Protein AF-A0A8T5R2Q7-F1 (afdb_monomer_lite)

Sequence (148 aa):
MTDIETVDLELVADVTVECVARTDPEAASPDPELSERAVGFVVDKPPAFGGTDRGPMPSEYFAAAIASCNMMTARRIAAKRKVGYEQIKCRALVHLEGSDIDKVVLAFEVVSDAAVDDWETVFRLADRTCTVSRATKCAIERTVRVRS

Structure (mmCIF, N/CA/C/O backbone):
data_AF-A0A8T5R2Q7-F1
#
_entry.id   AF-A0A8T5R2Q7-F1
#
loop_
_atom_site.group_PDB
_atom_site.id
_atom_site.type_symbol
_atom_site.label_atom_id
_atom_site.label_alt_id
_atom_site.label_comp_id
_atom_site.label_asym_id
_atom_site.label_entity_id
_atom_site.label_seq_id
_atom_site.pdbx_PDB_ins_code
_atom_site.Cartn_x
_atom_site.Cartn_y
_atom_site.Cartn_z
_atom_site.occupancy
_atom_site.B_iso_or_equiv
_atom_site.auth_seq_id
_atom_site.auth_comp_id
_atom_site.auth_asym_id
_atom_site.auth_atom_id
_atom_site.pdbx_PDB_model_num
ATOM 1 N N . MET A 1 1 ? -20.902 14.803 21.778 1.00 34.34 1 MET A N 1
ATOM 2 C CA . MET A 1 1 ? -20.345 14.958 20.419 1.00 34.34 1 MET A CA 1
ATOM 3 C C . MET A 1 1 ? -18.899 15.354 20.603 1.00 34.34 1 MET A C 1
ATOM 5 O O . MET A 1 1 ? -18.654 16.491 20.966 1.00 34.34 1 MET A O 1
ATOM 9 N N . THR A 1 2 ? -17.981 14.395 20.524 1.00 33.62 2 THR A N 1
ATOM 10 C CA . THR A 1 2 ? -16.553 14.644 20.755 1.00 33.62 2 THR A CA 1
ATOM 11 C C . THR A 1 2 ? -15.891 14.819 19.397 1.00 33.62 2 THR A C 1
ATOM 13 O O . THR A 1 2 ? -15.995 13.933 18.547 1.00 33.62 2 THR A O 1
ATOM 16 N N . ASP A 1 3 ? -15.300 15.992 19.197 1.00 35.62 3 ASP A N 1
ATOM 17 C CA . ASP A 1 3 ? -14.741 16.474 17.940 1.00 35.62 3 ASP A CA 1
ATOM 18 C C . ASP A 1 3 ? -13.692 15.529 17.337 1.00 35.62 3 ASP A C 1
ATOM 20 O O . ASP A 1 3 ? -12.822 14.985 18.015 1.00 35.62 3 ASP A O 1
ATOM 24 N N . ILE A 1 4 ? -13.792 15.334 16.021 1.00 42.34 4 ILE A N 1
ATOM 25 C CA . ILE A 1 4 ? -12.933 14.466 15.196 1.00 42.34 4 ILE A CA 1
ATOM 26 C C . ILE A 1 4 ? -11.650 15.206 14.741 1.00 42.34 4 ILE A C 1
ATOM 28 O O . ILE A 1 4 ? -10.850 14.656 13.986 1.00 42.34 4 ILE A O 1
ATOM 32 N N . GLU A 1 5 ? -11.413 16.441 15.189 1.00 43.72 5 GLU A N 1
ATOM 33 C CA . GLU A 1 5 ? -10.433 17.339 14.556 1.00 43.72 5 GLU A CA 1
ATOM 34 C C . GLU A 1 5 ? -8.977 17.223 15.019 1.00 43.72 5 GLU A C 1
ATOM 36 O O . GLU A 1 5 ? -8.098 17.749 14.343 1.00 43.72 5 GLU A O 1
ATOM 41 N N . THR A 1 6 ? -8.657 16.479 16.074 1.00 45.47 6 THR A N 1
ATOM 42 C CA . THR A 1 6 ? -7.262 16.346 16.523 1.00 45.47 6 THR A CA 1
ATOM 43 C C . THR A 1 6 ? -6.813 14.894 16.496 1.00 45.47 6 THR A C 1
ATOM 45 O O . THR A 1 6 ? -6.630 14.223 17.509 1.00 45.47 6 THR A O 1
ATOM 48 N N . VAL A 1 7 ? -6.566 14.378 15.288 1.00 45.88 7 VAL A N 1
ATOM 49 C CA . VAL A 1 7 ? -5.541 13.337 15.176 1.00 45.88 7 VAL A CA 1
ATOM 50 C C . VAL A 1 7 ? -4.241 14.039 15.533 1.00 45.88 7 VAL A C 1
ATOM 52 O O . VAL A 1 7 ? -3.692 14.731 14.684 1.00 45.88 7 VAL A O 1
ATOM 55 N N . ASP A 1 8 ? -3.784 13.887 16.780 1.00 41.84 8 ASP A N 1
ATOM 56 C CA . ASP A 1 8 ? -2.446 14.307 17.193 1.00 41.84 8 ASP A CA 1
ATOM 57 C C . ASP A 1 8 ? -1.448 13.716 16.192 1.00 41.84 8 ASP A C 1
ATOM 59 O O . ASP A 1 8 ? -1.104 12.524 16.247 1.00 41.84 8 ASP A O 1
ATOM 63 N N . LEU A 1 9 ? -1.029 14.528 15.220 1.00 48.47 9 LEU A N 1
ATOM 64 C CA . LEU A 1 9 ? 0.239 14.355 14.543 1.00 48.47 9 LEU A CA 1
ATOM 65 C C . LEU A 1 9 ? 1.269 14.645 15.628 1.00 48.47 9 LEU A C 1
ATOM 67 O O . LEU A 1 9 ? 1.807 15.743 15.698 1.00 48.47 9 LEU A O 1
ATOM 71 N N . GLU A 1 10 ? 1.493 13.670 16.517 1.00 50.50 10 GLU A N 1
ATOM 72 C CA . GLU A 1 10 ? 2.721 13.637 17.305 1.00 50.50 10 GLU A CA 1
ATOM 73 C C . GLU A 1 10 ? 3.838 13.980 16.336 1.00 50.50 10 GLU A C 1
ATOM 75 O O . GLU A 1 10 ? 3.914 13.349 15.275 1.00 50.50 10 GLU A O 1
ATOM 80 N N . LEU A 1 11 ? 4.590 15.022 16.689 1.00 45.34 11 LEU A N 1
ATOM 81 C CA . LEU A 1 11 ? 5.712 15.577 15.953 1.00 45.34 11 LEU A CA 1
ATOM 82 C C . LEU A 1 11 ? 6.510 14.420 15.340 1.00 45.34 11 LEU A C 1
ATOM 84 O O . LEU A 1 11 ? 7.286 13.748 16.021 1.00 45.34 11 LEU A O 1
ATOM 88 N N . VAL A 1 12 ? 6.252 14.111 14.069 1.00 57.25 12 VAL A N 1
ATOM 89 C CA . VAL A 1 12 ? 7.082 13.154 13.351 1.00 57.25 12 VAL A CA 1
ATOM 90 C C . VAL A 1 12 ? 8.348 13.948 13.113 1.00 57.25 12 VAL A C 1
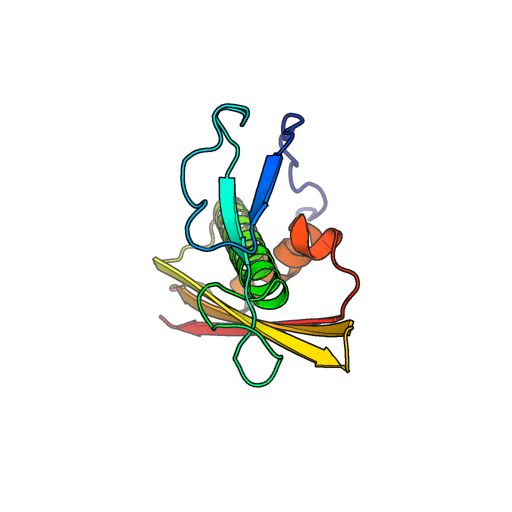ATOM 92 O O . VAL A 1 12 ? 8.302 14.936 12.386 1.00 57.25 12 VAL A O 1
ATOM 95 N N . ALA A 1 13 ? 9.427 13.600 13.817 1.00 63.72 13 ALA A N 1
ATOM 96 C CA . ALA A 1 13 ? 10.724 14.213 13.569 1.00 63.72 13 ALA A CA 1
ATOM 97 C C . ALA A 1 13 ? 11.003 14.176 12.062 1.00 63.72 13 ALA A C 1
ATOM 99 O O .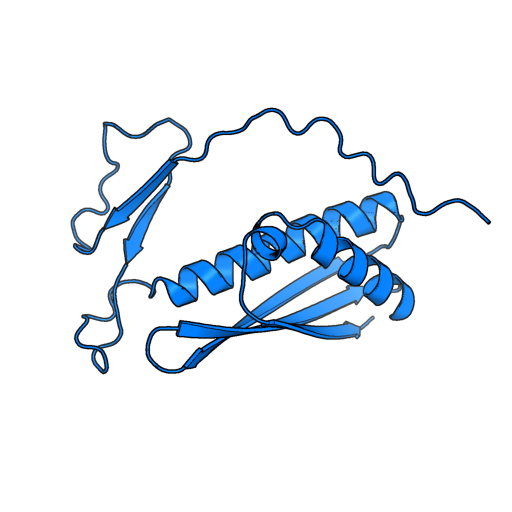 ALA A 1 13 ? 10.621 13.207 11.400 1.00 63.72 13 ALA A O 1
ATOM 100 N N . ASP A 1 14 ? 11.639 15.212 11.523 1.00 76.56 14 ASP A N 1
ATOM 101 C CA . ASP A 1 14 ? 12.021 15.208 10.116 1.00 76.56 14 ASP A CA 1
ATOM 102 C C . ASP A 1 14 ? 12.929 13.996 9.863 1.00 76.56 14 ASP A C 1
ATOM 104 O O . ASP A 1 14 ? 14.019 13.878 10.425 1.00 76.56 14 ASP A O 1
ATOM 108 N N . VAL A 1 15 ? 12.438 13.048 9.060 1.00 77.62 15 VAL A N 1
ATOM 109 C CA . VAL A 1 15 ? 13.182 11.853 8.660 1.00 77.62 15 VAL A CA 1
ATOM 110 C C . VAL A 1 15 ? 13.442 11.937 7.167 1.00 77.62 15 VAL A C 1
ATOM 112 O O . VAL A 1 15 ? 12.509 11.929 6.365 1.00 77.62 15 VAL A O 1
ATOM 115 N N . THR A 1 16 ? 14.718 11.945 6.797 1.00 79.94 16 THR A N 1
ATOM 116 C CA . THR A 1 16 ? 15.155 11.721 5.418 1.00 79.94 16 THR A CA 1
ATOM 117 C C . THR A 1 16 ? 15.328 10.223 5.190 1.00 79.94 16 THR A C 1
ATOM 119 O O . THR A 1 16 ? 15.940 9.534 6.007 1.00 79.94 16 THR A O 1
ATOM 122 N N . VAL A 1 17 ? 14.776 9.716 4.086 1.00 80.81 17 VAL A N 1
ATOM 123 C CA . VAL A 1 17 ? 14.928 8.321 3.652 1.00 80.81 17 VAL A CA 1
ATOM 124 C C . VAL A 1 17 ? 15.710 8.306 2.346 1.00 80.81 17 VAL A C 1
ATOM 126 O O . VAL A 1 17 ? 15.353 9.010 1.405 1.00 80.81 17 VAL A O 1
ATOM 129 N N . GLU A 1 18 ? 16.759 7.492 2.299 1.00 81.00 18 GLU A N 1
ATOM 130 C CA . GLU A 1 18 ? 17.585 7.262 1.117 1.00 81.00 18 GLU A CA 1
ATOM 131 C C . GLU A 1 18 ? 17.331 5.850 0.576 1.00 81.00 18 GLU A C 1
ATOM 133 O O . GLU A 1 18 ? 17.197 4.890 1.339 1.00 81.00 18 GLU A O 1
ATOM 138 N N . CYS A 1 19 ? 17.242 5.709 -0.745 1.00 81.56 19 CYS A N 1
ATOM 139 C CA . CYS A 1 19 ? 17.107 4.409 -1.391 1.00 81.56 19 CYS A CA 1
ATOM 140 C C . CYS A 1 19 ? 17.852 4.391 -2.725 1.00 81.56 19 CYS A C 1
ATOM 142 O O . CYS A 1 19 ? 17.859 5.392 -3.443 1.00 81.56 19 CYS A O 1
ATOM 144 N N . VAL A 1 20 ? 18.456 3.249 -3.052 1.00 82.50 20 VAL A N 1
ATOM 145 C CA . VAL A 1 20 ? 19.217 3.056 -4.293 1.00 82.50 20 VAL A CA 1
ATOM 146 C C . VAL A 1 20 ? 18.634 1.870 -5.052 1.00 82.50 20 VAL A C 1
ATOM 148 O O . VAL A 1 20 ? 18.634 0.740 -4.562 1.00 82.50 20 VAL A O 1
ATOM 151 N N . ALA A 1 21 ? 18.132 2.140 -6.258 1.00 84.81 21 ALA A N 1
ATOM 152 C CA . ALA A 1 21 ? 17.601 1.134 -7.171 1.00 84.81 21 ALA A CA 1
ATOM 153 C C . ALA A 1 21 ? 18.652 0.755 -8.222 1.00 84.81 21 ALA A C 1
ATOM 155 O O . ALA A 1 21 ? 19.342 1.624 -8.759 1.00 84.81 21 ALA A O 1
ATOM 156 N N . ARG A 1 22 ? 18.746 -0.537 -8.539 1.00 82.94 22 ARG A N 1
ATOM 157 C CA . ARG A 1 22 ? 19.724 -1.092 -9.484 1.00 82.94 22 ARG A CA 1
ATOM 158 C C . ARG A 1 22 ? 19.050 -1.970 -10.528 1.00 82.94 22 ARG A C 1
ATOM 160 O O . ARG A 1 22 ? 18.107 -2.680 -10.204 1.00 82.94 22 ARG A O 1
ATOM 167 N N . THR A 1 23 ? 19.535 -1.939 -11.766 1.00 82.38 23 THR A N 1
ATOM 168 C CA . THR A 1 23 ? 19.047 -2.829 -12.844 1.00 82.38 23 THR A CA 1
ATOM 169 C C . THR A 1 23 ? 19.924 -4.065 -13.022 1.00 82.38 23 THR A C 1
ATOM 171 O O . THR A 1 23 ? 19.516 -5.020 -13.676 1.00 82.38 23 THR A O 1
ATOM 174 N N . ASP A 1 24 ? 21.117 -4.073 -12.424 1.00 77.62 24 ASP A N 1
ATOM 175 C CA . ASP A 1 24 ? 22.047 -5.187 -12.421 1.00 77.62 24 ASP A CA 1
ATOM 176 C C . ASP A 1 24 ? 21.847 -6.064 -11.168 1.00 77.62 24 ASP A C 1
ATOM 178 O O . ASP A 1 24 ? 22.203 -5.691 -10.049 1.00 77.62 24 ASP A O 1
ATOM 182 N N . PRO A 1 25 ? 21.302 -7.278 -11.322 1.00 62.47 25 PRO A N 1
ATOM 183 C CA . PRO A 1 25 ? 21.009 -8.168 -10.196 1.00 62.47 25 PRO A CA 1
ATOM 184 C C . PRO A 1 25 ? 22.262 -8.695 -9.474 1.00 62.47 25 PRO A C 1
ATOM 186 O O . PRO A 1 25 ? 22.148 -9.252 -8.386 1.00 62.47 25 PRO A O 1
ATOM 189 N N . GLU A 1 26 ? 23.453 -8.534 -10.058 1.00 60.75 26 GLU A N 1
ATOM 190 C CA . GLU A 1 26 ? 24.740 -8.902 -9.449 1.00 60.75 26 GLU A CA 1
ATOM 191 C C . GLU A 1 26 ? 25.328 -7.793 -8.560 1.00 60.75 26 GLU A C 1
ATOM 193 O O . GLU A 1 26 ? 26.200 -8.073 -7.741 1.00 60.75 26 GLU A O 1
ATOM 198 N N . ALA A 1 27 ? 24.813 -6.558 -8.630 1.00 57.34 27 ALA A N 1
ATOM 199 C CA . ALA A 1 27 ? 25.254 -5.451 -7.778 1.00 57.34 27 ALA A CA 1
ATOM 200 C C . ALA A 1 27 ? 24.443 -5.299 -6.486 1.00 57.34 27 ALA A C 1
ATOM 202 O O . ALA A 1 27 ? 24.455 -4.241 -5.862 1.00 57.34 27 ALA A O 1
ATOM 203 N N . ALA A 1 28 ? 23.792 -6.371 -6.031 1.00 52.62 28 ALA A N 1
ATOM 204 C CA . ALA A 1 28 ? 23.138 -6.437 -4.723 1.00 52.62 28 ALA A CA 1
ATOM 205 C C . ALA A 1 28 ? 24.126 -6.444 -3.530 1.00 52.62 28 ALA A C 1
ATOM 207 O O . ALA A 1 28 ? 23.732 -6.741 -2.402 1.00 52.62 28 ALA A O 1
ATOM 208 N N . SER A 1 29 ? 25.409 -6.138 -3.760 1.00 54.88 29 SER A N 1
ATOM 209 C CA . SER A 1 29 ? 26.353 -5.838 -2.682 1.00 54.88 29 SER A CA 1
ATOM 210 C C . SER A 1 29 ? 25.905 -4.579 -1.933 1.00 54.88 29 SER A C 1
ATOM 212 O O . SER A 1 29 ? 25.382 -3.656 -2.565 1.00 54.88 29 SER A O 1
ATOM 214 N N . PRO A 1 30 ? 26.117 -4.503 -0.606 1.00 57.44 30 PRO A N 1
ATOM 215 C CA . PRO A 1 30 ? 25.879 -3.272 0.128 1.00 57.44 30 PRO A CA 1
ATOM 216 C C . PRO A 1 30 ? 26.745 -2.175 -0.487 1.00 57.44 30 PRO A C 1
ATOM 218 O O . PRO A 1 30 ? 27.962 -2.324 -0.606 1.00 57.44 30 PRO A O 1
ATOM 221 N N . ASP A 1 31 ? 26.098 -1.105 -0.930 1.00 61.25 31 ASP A N 1
ATOM 222 C CA . ASP A 1 31 ? 26.800 0.069 -1.418 1.00 61.25 31 ASP A CA 1
ATOM 223 C C . ASP A 1 31 ? 27.487 0.733 -0.214 1.00 61.25 31 ASP A C 1
ATOM 225 O O . ASP A 1 31 ? 26.796 1.116 0.736 1.00 61.25 31 ASP A O 1
ATOM 229 N N . PRO A 1 32 ? 28.829 0.806 -0.193 1.00 61.69 32 PRO A N 1
ATOM 230 C CA . PRO A 1 32 ? 29.573 1.284 0.967 1.00 61.69 32 PRO A CA 1
ATOM 231 C C . PRO A 1 32 ? 29.351 2.776 1.255 1.00 61.69 32 PRO A C 1
ATOM 233 O O . PRO A 1 32 ? 29.755 3.237 2.320 1.00 61.69 32 PRO A O 1
ATOM 236 N N . GLU A 1 33 ? 28.727 3.522 0.337 1.00 65.12 33 GLU A N 1
ATOM 237 C CA . GLU A 1 33 ? 28.426 4.950 0.499 1.00 65.12 33 GLU A CA 1
ATOM 238 C C . GLU A 1 33 ? 27.030 5.219 1.080 1.00 65.12 33 GLU A C 1
ATOM 240 O O . GLU A 1 33 ? 26.685 6.367 1.359 1.00 65.12 33 GLU A O 1
ATOM 245 N N . LEU A 1 34 ? 26.223 4.179 1.296 1.00 64.81 34 LEU A N 1
ATOM 246 C CA . LEU A 1 34 ? 24.867 4.337 1.803 1.00 64.81 34 LEU A CA 1
ATOM 247 C C . LEU A 1 34 ? 24.824 4.718 3.286 1.00 64.81 34 LEU A C 1
ATOM 249 O O . LEU A 1 34 ? 25.558 4.179 4.117 1.00 64.81 34 LEU A O 1
ATOM 253 N N . SER A 1 35 ? 23.883 5.598 3.638 1.00 65.38 35 SER A N 1
ATOM 254 C CA . SE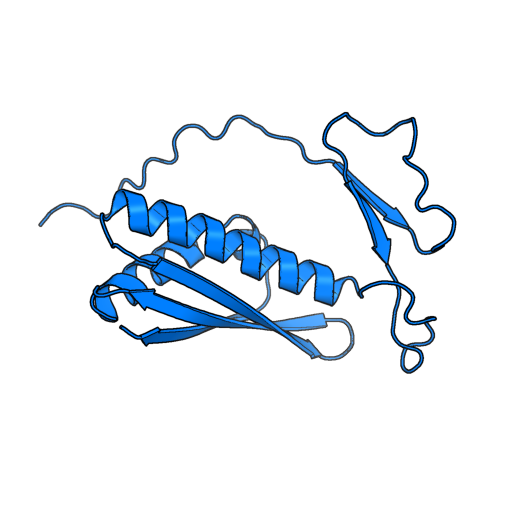R A 1 35 ? 23.560 5.870 5.041 1.00 65.38 35 SER A CA 1
ATOM 255 C C . SER A 1 35 ? 23.099 4.602 5.783 1.00 65.38 35 SER A C 1
ATOM 257 O O . SER A 1 35 ? 22.548 3.679 5.185 1.00 65.38 35 SER A O 1
ATOM 259 N N . GLU A 1 36 ? 23.245 4.569 7.118 1.00 64.19 36 GLU A N 1
ATOM 260 C CA . GLU A 1 36 ? 22.880 3.409 7.967 1.00 64.19 36 GLU A CA 1
ATOM 261 C C . GLU A 1 36 ? 21.416 2.940 7.810 1.00 64.19 36 GLU A C 1
ATOM 263 O O . GLU A 1 36 ? 21.067 1.834 8.225 1.00 64.19 36 GLU A O 1
ATOM 268 N N . ARG A 1 37 ? 20.540 3.780 7.241 1.00 67.81 37 ARG A N 1
ATOM 269 C CA . ARG A 1 37 ? 19.121 3.478 6.990 1.00 67.81 37 ARG A CA 1
ATOM 270 C C . ARG A 1 37 ? 18.771 3.283 5.517 1.00 67.81 37 ARG A C 1
ATOM 272 O O . ARG A 1 37 ? 17.590 3.090 5.221 1.00 67.81 37 ARG A O 1
ATOM 279 N N . ALA A 1 38 ? 19.732 3.364 4.604 1.00 71.12 38 ALA A N 1
ATOM 280 C CA . ALA A 1 38 ? 19.418 3.224 3.197 1.00 71.12 38 ALA A CA 1
ATOM 281 C C . ALA A 1 38 ? 19.095 1.771 2.839 1.00 71.12 38 ALA A C 1
ATOM 283 O O . ALA A 1 38 ? 19.651 0.820 3.391 1.00 71.12 38 ALA A O 1
ATOM 284 N N . VAL A 1 39 ? 18.193 1.610 1.875 1.00 75.31 39 VAL A N 1
ATOM 285 C CA . VAL A 1 39 ? 17.805 0.300 1.349 1.00 75.31 39 VAL A CA 1
ATOM 286 C C . VAL A 1 39 ? 18.194 0.223 -0.122 1.00 75.31 39 VAL A C 1
ATOM 288 O O . VAL A 1 39 ? 17.758 1.045 -0.932 1.00 75.31 39 VAL A O 1
ATOM 291 N N . GLY A 1 40 ? 19.015 -0.773 -0.456 1.00 77.81 40 GLY A N 1
ATOM 292 C CA . GLY A 1 40 ? 19.332 -1.152 -1.830 1.00 77.81 40 GLY A CA 1
ATOM 293 C C . GLY A 1 40 ? 18.379 -2.234 -2.337 1.00 77.81 40 GLY A C 1
ATOM 294 O O . GLY A 1 40 ? 18.078 -3.180 -1.607 1.00 77.81 40 GLY A O 1
ATOM 295 N N . PHE A 1 41 ? 17.900 -2.110 -3.575 1.00 85.25 41 PHE A N 1
ATOM 296 C CA . PHE A 1 41 ? 17.045 -3.122 -4.201 1.00 85.25 41 PHE A CA 1
ATOM 297 C C . PHE A 1 41 ? 17.223 -3.191 -5.724 1.00 85.25 41 PHE A C 1
ATOM 299 O O . PHE A 1 41 ? 17.690 -2.246 -6.362 1.00 85.25 41 PHE A O 1
ATOM 306 N N . VAL A 1 42 ? 16.844 -4.333 -6.302 1.00 88.25 42 VAL A N 1
ATOM 307 C CA . VAL A 1 42 ? 16.893 -4.581 -7.749 1.00 88.25 42 VAL A CA 1
ATOM 308 C C . VAL A 1 42 ? 15.543 -4.236 -8.370 1.00 88.25 42 VAL A C 1
ATOM 310 O O . VAL A 1 42 ? 14.503 -4.599 -7.830 1.00 88.25 42 VAL A O 1
ATOM 313 N N . VAL A 1 43 ? 15.561 -3.567 -9.516 1.00 90.88 43 VAL A N 1
ATOM 314 C CA . VAL A 1 43 ? 14.394 -3.312 -10.361 1.00 90.88 43 VAL A CA 1
ATOM 315 C C . VAL A 1 43 ? 14.569 -4.018 -11.695 1.00 90.88 43 VAL A C 1
ATOM 317 O O . VAL A 1 43 ? 15.608 -3.898 -12.341 1.00 90.88 43 VAL A O 1
ATOM 320 N N . ASP A 1 44 ? 13.541 -4.735 -12.124 1.00 91.69 44 ASP A N 1
ATOM 321 C CA . ASP A 1 44 ? 13.512 -5.373 -13.437 1.00 91.69 44 ASP A CA 1
ATOM 322 C C . ASP A 1 44 ? 12.072 -5.418 -13.961 1.00 91.69 44 ASP A C 1
ATOM 324 O O . ASP A 1 44 ? 11.129 -4.972 -13.305 1.00 91.69 44 ASP A O 1
ATOM 328 N N . LYS A 1 45 ? 11.902 -5.892 -15.190 1.00 89.69 45 LYS A N 1
ATOM 329 C CA . LYS A 1 45 ? 10.607 -6.079 -15.836 1.00 89.69 45 LYS A CA 1
ATOM 330 C C . LYS A 1 45 ? 10.452 -7.544 -16.248 1.00 89.69 45 LYS A C 1
ATOM 332 O O . LYS A 1 45 ? 11.454 -8.208 -16.526 1.00 89.69 45 LYS A O 1
ATOM 337 N N . PRO A 1 46 ? 9.214 -8.031 -16.408 1.00 90.00 46 PRO A N 1
ATOM 338 C CA . PRO A 1 46 ? 8.977 -9.317 -17.044 1.00 90.00 46 PRO A CA 1
ATOM 339 C C . PRO A 1 46 ? 9.512 -9.355 -18.490 1.00 90.00 46 PRO A C 1
ATOM 341 O O . PRO A 1 46 ? 9.608 -8.303 -19.141 1.00 90.00 46 PRO A O 1
ATOM 344 N N . PRO A 1 47 ? 9.755 -10.549 -19.069 1.00 91.75 47 PRO A N 1
ATOM 345 C CA . PRO A 1 47 ? 10.271 -10.684 -20.434 1.00 91.75 47 PRO A CA 1
ATOM 346 C C . PRO A 1 47 ? 9.355 -10.063 -21.493 1.00 91.75 47 PRO A C 1
ATOM 348 O O . PRO A 1 47 ? 9.831 -9.509 -22.481 1.00 91.75 47 PRO A O 1
ATOM 351 N N . ALA A 1 48 ? 8.038 -10.070 -21.255 1.00 88.56 48 ALA A N 1
ATOM 352 C CA . ALA A 1 48 ? 7.044 -9.423 -22.117 1.00 88.56 48 ALA A CA 1
ATOM 353 C C . ALA A 1 48 ? 7.253 -7.900 -22.268 1.00 88.56 48 ALA A C 1
ATOM 355 O O . ALA A 1 48 ? 6.783 -7.310 -23.236 1.00 88.56 48 ALA A O 1
ATOM 356 N N . PHE A 1 49 ? 7.982 -7.276 -21.337 1.00 84.56 49 PHE A N 1
ATOM 357 C CA . PHE A 1 49 ? 8.345 -5.856 -21.347 1.00 84.56 49 PHE A CA 1
ATOM 358 C C . PHE A 1 49 ? 9.853 -5.631 -21.566 1.00 84.56 49 PHE A C 1
ATOM 360 O O . PHE A 1 49 ? 10.358 -4.530 -21.328 1.00 84.56 49 PHE A O 1
ATOM 367 N N . GLY A 1 50 ? 10.573 -6.663 -22.024 1.00 87.56 50 GLY A N 1
ATOM 368 C CA . GLY A 1 50 ? 11.994 -6.602 -22.373 1.00 87.56 50 GLY A CA 1
ATOM 369 C C . GLY A 1 50 ? 12.966 -6.671 -21.191 1.00 87.56 50 GLY A C 1
ATOM 370 O O . GLY A 1 50 ? 14.107 -6.245 -21.349 1.00 87.56 50 GLY A O 1
ATOM 371 N N . GLY A 1 51 ? 12.529 -7.150 -20.022 1.00 89.50 51 GLY A N 1
ATOM 372 C CA . GLY A 1 51 ? 13.404 -7.389 -18.866 1.00 89.50 51 GLY A CA 1
ATOM 373 C C . GLY A 1 51 ? 13.768 -8.864 -18.675 1.00 89.50 51 GLY A C 1
ATOM 374 O O . GLY A 1 51 ? 13.483 -9.703 -19.535 1.00 89.50 51 GLY A O 1
ATOM 375 N N . THR A 1 52 ? 14.415 -9.178 -17.551 1.00 91.31 52 THR A N 1
ATOM 376 C CA . THR A 1 52 ? 14.895 -10.539 -17.234 1.00 91.31 52 THR A CA 1
ATOM 377 C C . THR A 1 52 ? 14.134 -11.226 -16.102 1.00 91.31 52 THR A C 1
ATOM 379 O O . THR A 1 52 ? 14.481 -12.350 -15.745 1.00 91.31 52 THR A O 1
ATOM 382 N N . ASP A 1 53 ? 13.089 -10.585 -15.570 1.00 90.56 53 ASP A N 1
ATOM 383 C CA . ASP A 1 53 ? 12.300 -11.064 -14.427 1.00 90.56 53 ASP A CA 1
ATOM 384 C C . ASP A 1 53 ? 13.132 -11.329 -13.153 1.00 90.56 53 ASP A C 1
ATOM 386 O O . ASP A 1 53 ? 12.788 -12.170 -12.324 1.00 90.56 53 ASP A O 1
ATOM 390 N N . ARG A 1 54 ? 14.270 -10.637 -12.988 1.00 89.69 54 ARG A N 1
ATOM 391 C CA . ARG A 1 54 ? 15.196 -10.817 -11.850 1.00 89.69 54 ARG A CA 1
ATOM 392 C C . ARG A 1 54 ? 14.924 -9.870 -10.680 1.00 89.69 54 ARG A C 1
ATOM 394 O O . ARG A 1 54 ? 15.634 -9.924 -9.676 1.00 89.69 54 ARG A O 1
ATOM 401 N N . GLY A 1 55 ? 13.907 -9.024 -10.790 1.00 89.06 55 GLY A N 1
ATOM 402 C CA . GLY A 1 55 ? 13.485 -8.093 -9.754 1.00 89.06 55 GLY A CA 1
ATOM 403 C C . GLY A 1 55 ? 12.087 -7.535 -10.027 1.00 89.06 55 GLY A C 1
ATOM 404 O O . GLY A 1 55 ? 11.605 -7.629 -11.156 1.00 89.06 55 GLY A O 1
ATOM 405 N N . PRO A 1 56 ? 11.430 -6.952 -9.013 1.00 92.81 56 PRO A N 1
ATOM 406 C CA . PRO A 1 56 ? 10.118 -6.347 -9.187 1.00 92.81 56 PRO A CA 1
ATOM 407 C C . PRO A 1 56 ? 10.164 -5.103 -10.080 1.00 92.81 56 PRO A C 1
ATOM 409 O O . PRO A 1 56 ? 11.143 -4.348 -10.101 1.00 92.81 56 PRO A O 1
ATOM 412 N N . MET A 1 57 ? 9.051 -4.831 -10.749 1.00 93.00 57 MET A N 1
ATOM 413 C CA . MET A 1 57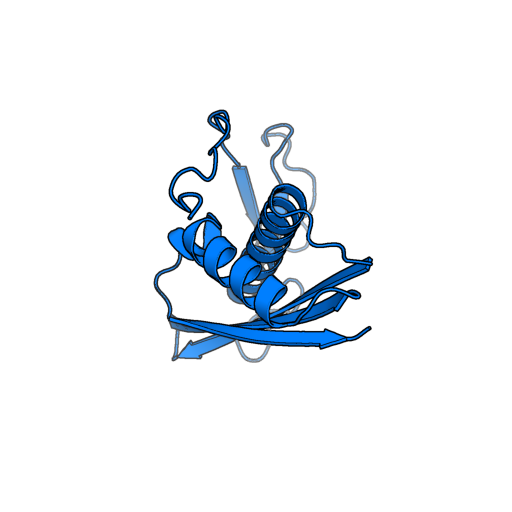 ? 8.815 -3.577 -11.447 1.00 93.00 57 MET A CA 1
ATOM 414 C C . MET A 1 57 ? 8.662 -2.414 -10.456 1.00 93.00 57 MET A C 1
ATOM 416 O O . MET A 1 57 ? 8.149 -2.590 -9.346 1.00 93.00 57 MET A O 1
ATOM 420 N N . PRO A 1 58 ? 8.982 -1.170 -10.864 1.00 92.94 58 PRO A N 1
ATOM 421 C CA . PRO A 1 58 ? 8.706 0.015 -10.048 1.00 92.94 58 PRO A CA 1
ATOM 422 C C . PRO A 1 58 ? 7.238 0.136 -9.601 1.00 92.94 58 PRO A C 1
ATOM 424 O O . PRO A 1 58 ? 6.963 0.571 -8.484 1.00 92.94 58 PRO A O 1
ATOM 427 N N . SER A 1 59 ? 6.287 -0.290 -10.438 1.00 94.25 59 SER A N 1
ATOM 428 C CA . SER A 1 59 ? 4.856 -0.319 -10.105 1.00 94.25 59 SER A CA 1
ATOM 429 C C . SER A 1 59 ? 4.520 -1.316 -8.988 1.00 94.25 59 SER A C 1
ATOM 431 O O . SER A 1 59 ? 3.623 -1.058 -8.186 1.00 94.25 59 SER A O 1
ATOM 433 N N . GLU A 1 60 ? 5.256 -2.423 -8.881 1.00 94.88 60 GLU A N 1
ATOM 434 C CA . GLU A 1 60 ? 5.100 -3.409 -7.807 1.00 94.88 60 GLU A CA 1
ATOM 435 C C . GLU A 1 60 ? 5.673 -2.880 -6.489 1.00 94.88 60 GLU A C 1
ATOM 437 O O . GLU A 1 60 ? 5.043 -3.022 -5.438 1.00 94.88 60 GLU A O 1
ATOM 442 N N . TYR A 1 61 ? 6.806 -2.172 -6.539 1.00 95.12 61 TYR A N 1
ATOM 443 C CA . TYR A 1 61 ? 7.320 -1.436 -5.380 1.00 95.12 61 TYR A CA 1
ATOM 444 C C . TYR A 1 61 ? 6.345 -0.358 -4.907 1.00 95.12 61 TYR A C 1
ATOM 446 O O . TYR A 1 61 ? 6.098 -0.235 -3.706 1.00 95.12 61 TYR A O 1
ATOM 454 N N . PHE A 1 62 ? 5.731 0.379 -5.835 1.00 95.94 62 PHE A N 1
ATOM 455 C CA . PHE A 1 62 ? 4.671 1.327 -5.505 1.00 95.94 62 PHE A CA 1
ATOM 456 C C . PHE A 1 62 ? 3.480 0.631 -4.828 1.00 95.94 62 PHE A C 1
ATOM 458 O O . PHE A 1 62 ? 3.041 1.084 -3.769 1.00 95.94 62 PHE A O 1
ATOM 465 N N . ALA A 1 63 ? 3.006 -0.498 -5.371 1.00 97.38 63 ALA A N 1
ATOM 466 C CA . ALA A 1 63 ? 1.927 -1.296 -4.784 1.00 97.38 63 ALA A CA 1
ATOM 467 C C . ALA A 1 63 ? 2.251 -1.727 -3.341 1.00 97.38 63 ALA A C 1
ATOM 469 O O . ALA A 1 63 ? 1.420 -1.592 -2.437 1.00 97.38 63 ALA A O 1
ATOM 470 N N . ALA A 1 64 ? 3.479 -2.198 -3.106 1.00 96.44 64 ALA A N 1
ATOM 471 C CA . ALA A 1 64 ? 3.955 -2.588 -1.784 1.00 96.44 64 ALA A CA 1
ATOM 472 C C . ALA A 1 64 ? 4.033 -1.390 -0.823 1.00 96.44 64 ALA A C 1
ATOM 474 O O . ALA A 1 64 ? 3.579 -1.481 0.324 1.00 96.44 64 ALA A O 1
ATOM 475 N N . ALA A 1 65 ? 4.552 -0.250 -1.284 1.00 96.19 65 ALA A N 1
ATOM 476 C CA . ALA A 1 65 ? 4.683 0.964 -0.484 1.00 96.19 65 ALA A CA 1
ATOM 477 C C . ALA A 1 65 ? 3.316 1.505 -0.040 1.00 96.19 65 ALA A C 1
ATOM 479 O O . ALA A 1 65 ? 3.109 1.792 1.142 1.00 96.19 65 ALA A O 1
ATOM 480 N N . ILE A 1 66 ? 2.348 1.600 -0.955 1.00 97.00 66 ILE A N 1
ATOM 481 C CA . ILE A 1 66 ? 1.024 2.138 -0.626 1.00 97.00 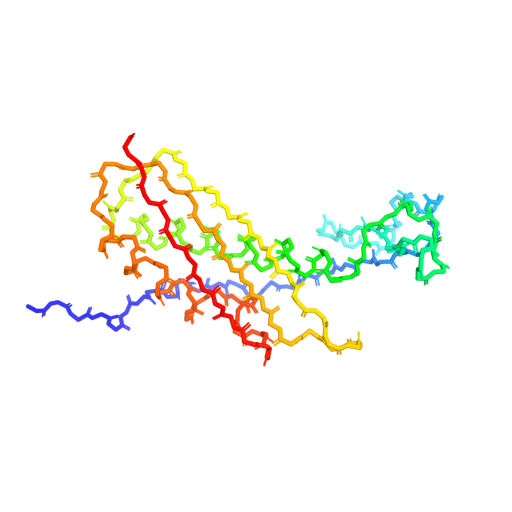66 ILE A CA 1
ATOM 482 C C . ILE A 1 66 ? 0.208 1.184 0.253 1.00 97.00 66 ILE A C 1
ATOM 484 O O . ILE A 1 66 ? -0.436 1.641 1.202 1.00 97.00 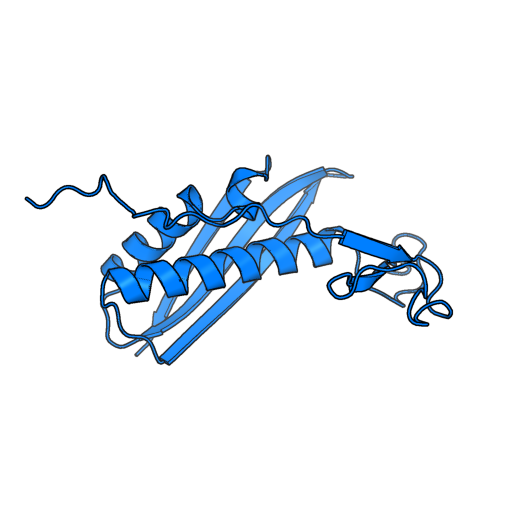66 ILE A O 1
ATOM 488 N N . ALA A 1 67 ? 0.278 -0.132 0.015 1.00 97.56 67 ALA A N 1
ATOM 489 C CA . ALA A 1 67 ? -0.367 -1.122 0.877 1.00 97.56 67 ALA A CA 1
ATOM 490 C C . ALA A 1 67 ? 0.205 -1.089 2.301 1.00 97.56 67 ALA A C 1
ATOM 492 O O . ALA A 1 67 ? -0.553 -0.997 3.269 1.00 97.56 67 ALA A O 1
ATOM 493 N N . SER A 1 68 ? 1.534 -1.122 2.434 1.00 96.94 68 SER A N 1
ATOM 494 C CA . SER A 1 68 ? 2.209 -1.149 3.737 1.00 96.94 68 SER A CA 1
ATOM 495 C C . SER A 1 68 ? 2.015 0.149 4.525 1.00 96.94 68 SER A C 1
ATOM 497 O O . SER A 1 68 ? 1.665 0.082 5.705 1.00 96.94 68 SER A O 1
ATOM 499 N N . CYS A 1 69 ? 2.126 1.319 3.881 1.00 96.88 69 CYS A N 1
ATOM 500 C CA . CYS A 1 69 ? 1.823 2.603 4.519 1.00 96.88 69 CYS A CA 1
ATOM 501 C C . CYS A 1 69 ? 0.392 2.629 5.055 1.00 96.88 69 CYS A C 1
ATOM 503 O O . CYS A 1 69 ? 0.189 2.899 6.238 1.00 96.88 69 CYS A O 1
ATOM 505 N N . ASN A 1 70 ? -0.603 2.280 4.229 1.00 96.88 70 ASN A N 1
ATOM 506 C CA . ASN A 1 70 ? -1.994 2.289 4.677 1.00 96.88 70 ASN A CA 1
ATOM 507 C C . ASN A 1 70 ? -2.240 1.297 5.820 1.00 96.88 70 ASN A C 1
ATOM 509 O O . ASN A 1 70 ? -2.958 1.632 6.759 1.00 96.88 70 ASN A O 1
ATOM 513 N N . MET A 1 71 ? -1.624 0.109 5.794 1.00 96.62 71 MET A N 1
ATOM 514 C CA . MET A 1 71 ? -1.703 -0.839 6.909 1.00 96.62 71 MET A CA 1
ATOM 515 C C . MET A 1 71 ? -1.119 -0.254 8.199 1.00 96.62 71 MET A C 1
ATOM 517 O O . MET A 1 71 ? -1.761 -0.324 9.244 1.00 96.62 71 MET A O 1
ATOM 521 N N . MET A 1 72 ? 0.075 0.343 8.150 1.00 96.06 72 MET A N 1
ATOM 522 C CA . MET A 1 72 ? 0.704 0.961 9.324 1.00 96.06 72 MET A CA 1
ATOM 523 C C . MET A 1 72 ? -0.136 2.117 9.876 1.00 96.06 72 MET A C 1
ATOM 525 O O . MET A 1 72 ? -0.347 2.215 11.088 1.00 96.06 72 MET A O 1
ATOM 529 N N . THR A 1 73 ? -0.671 2.958 8.992 1.00 96.44 73 THR A N 1
ATOM 530 C CA . THR A 1 73 ? -1.554 4.062 9.366 1.00 96.44 73 THR A CA 1
ATOM 531 C C . THR A 1 73 ? -2.862 3.551 9.977 1.00 96.44 73 THR A C 1
ATOM 533 O O . THR A 1 73 ? -3.259 4.030 11.040 1.00 96.44 73 THR A O 1
ATOM 536 N N . ALA A 1 74 ? -3.496 2.536 9.381 1.00 96.38 74 ALA A N 1
ATOM 537 C CA . ALA A 1 74 ? -4.708 1.914 9.913 1.00 96.38 74 ALA A CA 1
ATOM 538 C C . ALA A 1 74 ? -4.473 1.317 11.308 1.00 96.38 74 ALA A C 1
ATOM 540 O O . ALA A 1 74 ? -5.260 1.578 12.214 1.00 96.38 74 ALA A O 1
ATOM 541 N N . ARG A 1 75 ? -3.351 0.612 11.527 1.00 96.94 75 ARG A N 1
ATOM 542 C CA . ARG A 1 75 ? -2.959 0.092 12.852 1.00 96.94 75 ARG A CA 1
ATOM 543 C C . ARG A 1 75 ? -2.845 1.205 13.893 1.00 96.94 75 ARG A C 1
ATOM 545 O O . ARG A 1 75 ? -3.378 1.073 14.993 1.00 96.94 75 ARG A O 1
ATOM 552 N N . ARG A 1 76 ? -2.189 2.320 13.547 1.00 96.56 76 ARG A N 1
ATOM 553 C CA . ARG A 1 76 ? -2.061 3.487 14.439 1.00 96.56 76 ARG A CA 1
ATOM 554 C C . ARG A 1 76 ? -3.428 4.075 14.794 1.00 96.56 76 ARG A C 1
ATOM 556 O O . ARG A 1 76 ? -3.671 4.405 15.953 1.00 96.56 76 ARG A O 1
ATOM 563 N N . ILE A 1 77 ? -4.314 4.223 13.812 1.00 96.75 77 ILE A N 1
ATOM 564 C CA . ILE A 1 77 ? -5.650 4.797 14.015 1.00 96.75 77 ILE A CA 1
ATOM 565 C C . ILE A 1 77 ? -6.535 3.855 14.836 1.00 96.75 77 ILE A C 1
ATOM 567 O O . ILE A 1 77 ? -7.200 4.322 15.759 1.00 96.75 77 ILE A O 1
ATOM 571 N N . ALA A 1 78 ? -6.509 2.552 14.548 1.00 96.75 78 ALA A N 1
ATOM 572 C CA . ALA A 1 78 ? -7.222 1.532 15.313 1.00 96.75 78 ALA A CA 1
ATOM 573 C C . ALA A 1 78 ? -6.801 1.559 16.789 1.00 96.75 78 ALA A C 1
ATOM 575 O O . ALA A 1 78 ? -7.661 1.627 17.663 1.00 96.75 78 ALA A O 1
ATOM 576 N N . ALA A 1 79 ? -5.495 1.647 17.069 1.00 96.44 79 ALA A N 1
ATOM 577 C CA . ALA A 1 79 ? -4.980 1.783 18.432 1.00 96.44 79 ALA A CA 1
ATOM 578 C C . ALA A 1 79 ? -5.503 3.049 19.136 1.00 96.44 79 ALA A C 1
ATOM 580 O O . ALA A 1 79 ? -6.034 2.963 20.243 1.00 96.44 79 ALA A O 1
ATOM 581 N N . LYS A 1 80 ? -5.439 4.219 18.480 1.00 95.31 80 LYS A N 1
ATOM 582 C CA . LYS A 1 80 ? -5.976 5.482 19.032 1.00 95.31 80 LYS A CA 1
ATOM 583 C C . LYS A 1 80 ? -7.482 5.415 19.308 1.00 95.31 80 LYS A C 1
ATOM 585 O O . LYS A 1 80 ? -7.962 6.033 20.253 1.00 95.31 80 LYS A O 1
ATOM 590 N N . ARG A 1 81 ? -8.223 4.666 18.488 1.00 95.06 81 ARG A N 1
ATOM 591 C CA . ARG A 1 81 ? -9.678 4.484 18.600 1.00 95.06 81 ARG A CA 1
ATOM 592 C C . ARG A 1 81 ? -10.091 3.273 19.433 1.00 95.06 81 ARG A C 1
ATOM 594 O O . ARG A 1 81 ? -11.284 3.060 19.599 1.00 95.06 81 ARG A O 1
ATOM 601 N N . LYS A 1 82 ? -9.130 2.518 19.977 1.00 96.44 82 LYS A N 1
ATOM 602 C CA . LYS A 1 82 ? -9.361 1.286 20.747 1.00 96.44 82 LYS A CA 1
ATOM 603 C C . LYS A 1 82 ? -10.153 0.221 19.968 1.00 96.44 82 LYS A C 1
ATOM 605 O O . LYS A 1 82 ? -10.910 -0.539 20.559 1.00 96.44 82 LYS A O 1
ATOM 610 N N . VAL A 1 83 ? -9.959 0.160 18.650 1.00 97.38 83 VAL A N 1
ATOM 611 C CA . VAL A 1 83 ? -10.526 -0.879 17.778 1.00 97.38 83 VAL A CA 1
ATOM 612 C C . VAL A 1 83 ? -9.580 -2.081 17.794 1.00 97.38 83 VAL A C 1
ATOM 614 O O . VAL A 1 83 ? -8.453 -1.994 17.302 1.00 97.38 83 VAL A O 1
ATOM 617 N N . GLY A 1 84 ? -10.014 -3.185 18.406 1.00 96.12 84 GLY A N 1
ATOM 618 C CA . GLY A 1 84 ? -9.222 -4.413 18.526 1.00 96.12 84 GLY A CA 1
ATOM 619 C C . GLY A 1 84 ? -9.167 -5.208 17.220 1.00 96.12 84 GLY A C 1
ATOM 620 O O . GLY A 1 84 ? -10.143 -5.251 16.478 1.00 96.12 84 GLY A O 1
ATOM 621 N N . TYR A 1 85 ? -8.036 -5.847 16.930 1.00 97.62 85 TYR A N 1
ATOM 622 C CA . TYR A 1 85 ? -7.885 -6.789 15.817 1.00 97.62 85 TYR A CA 1
ATOM 623 C C . TYR A 1 85 ? -6.812 -7.823 16.126 1.00 97.62 85 TYR A C 1
ATOM 625 O O . TYR A 1 85 ? -5.871 -7.547 16.870 1.00 97.62 85 TYR A O 1
ATOM 633 N N . GLU A 1 86 ? -6.913 -8.971 15.469 1.00 97.62 86 GLU A N 1
ATOM 634 C CA . GLU A 1 86 ? -5.864 -9.988 15.452 1.00 97.62 86 GLU A CA 1
ATOM 635 C C . GLU A 1 86 ? -4.940 -9.801 14.247 1.00 97.62 86 GLU A C 1
ATOM 637 O O . GLU A 1 86 ? -3.715 -9.870 14.357 1.00 97.62 86 GLU A O 1
ATOM 642 N N . GLN A 1 87 ? -5.519 -9.515 13.076 1.00 97.00 87 GLN A N 1
ATOM 643 C CA . GLN A 1 87 ? -4.771 -9.408 11.829 1.00 97.00 87 GLN A CA 1
ATOM 644 C C . GLN A 1 87 ? -5.360 -8.349 10.898 1.00 97.00 87 GLN A C 1
ATOM 646 O O . GLN A 1 87 ? -6.572 -8.228 10.757 1.00 97.00 87 GLN A O 1
ATOM 651 N N . ILE A 1 88 ? -4.478 -7.625 10.205 1.00 96.75 88 ILE A N 1
ATOM 652 C CA . ILE A 1 88 ? -4.819 -6.788 9.052 1.00 96.75 88 ILE A CA 1
ATOM 653 C C . ILE A 1 88 ? -3.934 -7.240 7.896 1.00 96.75 88 ILE A C 1
ATOM 655 O O . ILE A 1 88 ? -2.712 -7.310 8.040 1.00 96.75 88 ILE A O 1
ATOM 659 N N . LYS A 1 89 ? -4.539 -7.513 6.745 1.00 97.56 89 LYS A N 1
ATOM 660 C CA . LYS A 1 89 ? -3.856 -7.791 5.482 1.00 97.56 89 LYS A CA 1
ATOM 661 C C . LYS A 1 89 ? -4.361 -6.814 4.430 1.00 97.56 89 LYS A C 1
ATOM 663 O O . LYS A 1 89 ? -5.558 -6.565 4.352 1.00 97.56 89 LYS A O 1
ATOM 668 N N . CYS A 1 90 ? -3.457 -6.280 3.616 1.00 97.50 90 CYS A N 1
ATOM 669 C CA . CYS A 1 90 ? -3.805 -5.445 2.472 1.00 97.50 90 CYS A CA 1
ATOM 670 C C . CYS A 1 90 ? -3.186 -6.026 1.207 1.00 97.50 90 CYS A C 1
ATOM 672 O O . CYS A 1 90 ? -1.997 -6.342 1.178 1.00 97.50 90 CYS A O 1
ATOM 674 N N . ARG A 1 91 ? -3.998 -6.156 0.161 1.00 97.81 91 ARG A N 1
ATOM 675 C CA . ARG A 1 91 ? -3.541 -6.433 -1.198 1.00 97.81 91 ARG A CA 1
ATOM 676 C C . ARG A 1 91 ? -3.718 -5.166 -2.022 1.00 97.81 91 ARG A C 1
ATOM 678 O O . ARG A 1 91 ? -4.832 -4.657 -2.098 1.00 97.81 91 ARG A O 1
ATOM 685 N N . ALA A 1 92 ? -2.646 -4.691 -2.643 1.00 97.94 92 ALA A N 1
ATOM 686 C CA . ALA A 1 92 ? -2.721 -3.627 -3.634 1.00 97.94 92 ALA A CA 1
ATOM 687 C C . ALA A 1 92 ? -2.784 -4.226 -5.041 1.00 97.94 92 ALA A C 1
ATOM 689 O O . ALA A 1 92 ? -2.014 -5.129 -5.366 1.00 97.94 92 ALA A O 1
ATOM 690 N N . LEU A 1 93 ? -3.691 -3.713 -5.864 1.00 97.44 93 LEU A N 1
ATOM 691 C CA . LEU A 1 93 ? -3.721 -3.952 -7.301 1.00 97.44 93 LEU A CA 1
ATOM 692 C C . LEU A 1 93 ? -3.490 -2.617 -7.995 1.00 97.44 93 LEU A C 1
ATOM 694 O O . LEU A 1 93 ? -4.234 -1.673 -7.746 1.00 97.44 93 LEU A O 1
ATOM 698 N N . VAL A 1 94 ? -2.471 -2.541 -8.843 1.00 96.81 94 VAL A N 1
ATOM 699 C CA . VAL A 1 94 ? -2.133 -1.335 -9.602 1.00 96.81 94 VAL A CA 1
ATOM 700 C C . VAL A 1 94 ? -2.564 -1.543 -11.048 1.00 96.81 94 VAL A C 1
ATOM 702 O O . VAL A 1 94 ? -2.153 -2.510 -11.685 1.00 96.81 94 VAL A O 1
ATOM 705 N N . HIS A 1 95 ? -3.412 -0.650 -11.543 1.00 96.12 95 HIS A N 1
ATOM 706 C CA . HIS A 1 95 ? -3.838 -0.591 -12.932 1.00 96.12 95 HIS A CA 1
ATOM 707 C C . HIS A 1 95 ? -2.948 0.396 -13.689 1.00 96.12 95 HIS A C 1
ATOM 709 O O . HIS A 1 95 ? -2.784 1.543 -13.262 1.00 96.12 95 HIS A O 1
ATOM 715 N N . LEU A 1 96 ? -2.368 -0.071 -14.794 1.00 93.00 96 LEU A N 1
ATOM 716 C CA . LEU A 1 96 ? -1.533 0.730 -15.681 1.00 93.00 96 LEU A CA 1
ATOM 717 C C . LEU A 1 96 ? -2.303 1.020 -16.971 1.00 93.00 96 LEU A C 1
ATOM 719 O O . LEU A 1 96 ? -2.766 0.088 -17.628 1.00 93.00 96 LEU A O 1
ATOM 723 N N . GLU A 1 97 ? -2.393 2.291 -17.350 1.00 91.94 97 GLU A N 1
ATOM 724 C CA . GLU A 1 97 ? -2.858 2.721 -18.667 1.00 91.94 97 GLU A CA 1
ATOM 725 C C . GLU A 1 97 ? -1.646 3.222 -19.460 1.00 91.94 97 GLU A C 1
ATOM 727 O O . GLU A 1 97 ? -1.120 4.311 -19.236 1.00 91.94 97 GLU A O 1
ATOM 732 N N . GLY A 1 98 ? -1.125 2.372 -20.349 1.00 88.56 98 GLY A N 1
ATOM 733 C CA . GLY A 1 98 ? 0.156 2.634 -21.003 1.00 88.56 98 GLY A CA 1
ATOM 734 C C . GLY A 1 98 ? 1.302 2.684 -19.986 1.00 88.56 98 GLY A C 1
ATOM 735 O O . GLY A 1 98 ? 1.610 1.677 -19.349 1.00 88.56 98 GLY A O 1
ATOM 736 N N . SER A 1 99 ? 1.951 3.843 -19.860 1.00 85.44 99 SER A N 1
ATOM 737 C CA . SER A 1 99 ? 3.020 4.085 -18.879 1.00 85.44 99 SER A CA 1
ATOM 738 C C . SER A 1 99 ? 2.530 4.691 -17.564 1.00 85.44 99 SER A C 1
ATOM 740 O O . SER A 1 99 ? 3.327 4.819 -16.633 1.00 85.44 99 SER A O 1
ATOM 742 N N . ASP A 1 100 ? 1.255 5.071 -17.482 1.00 91.25 100 ASP A N 1
ATOM 743 C CA . ASP A 1 100 ? 0.714 5.796 -16.341 1.00 91.25 100 ASP A CA 1
ATOM 744 C C . ASP A 1 100 ? 0.045 4.847 -15.347 1.00 91.25 100 ASP A C 1
ATOM 746 O O . ASP A 1 100 ? -0.655 3.902 -15.716 1.00 91.25 100 ASP A O 1
ATOM 750 N N . ILE A 1 101 ? 0.241 5.118 -14.056 1.00 94.88 101 ILE A N 1
ATOM 751 C CA . ILE A 1 101 ? -0.565 4.500 -13.004 1.00 94.88 101 ILE A CA 1
ATOM 752 C C . ILE A 1 101 ? -1.900 5.244 -12.966 1.00 94.88 101 ILE A C 1
ATOM 754 O O . ILE A 1 101 ? -1.998 6.316 -12.373 1.00 94.88 101 ILE A O 1
ATOM 758 N N . ASP A 1 102 ? -2.915 4.660 -13.590 1.00 95.12 102 ASP A N 1
ATOM 759 C CA . ASP A 1 102 ? -4.275 5.205 -13.641 1.00 95.12 102 ASP A CA 1
ATOM 760 C C . ASP A 1 102 ? -4.982 5.047 -12.285 1.00 95.12 102 ASP A C 1
ATOM 762 O O . ASP A 1 102 ? -5.524 5.998 -11.709 1.00 95.12 102 ASP A O 1
ATOM 766 N N . LYS A 1 103 ? -4.899 3.840 -11.712 1.00 96.94 103 LYS A N 1
ATOM 767 C CA . LYS A 1 103 ? -5.642 3.492 -10.501 1.00 96.94 103 LYS A CA 1
ATOM 768 C C . LYS A 1 103 ? -4.921 2.483 -9.621 1.00 96.94 103 LYS A C 1
ATOM 770 O O . LYS A 1 103 ? -4.222 1.594 -10.099 1.00 96.94 103 LYS A O 1
ATOM 775 N N . VAL A 1 104 ? -5.164 2.567 -8.318 1.00 97.56 104 VAL A N 1
ATOM 776 C CA . VAL A 1 104 ? -4.821 1.525 -7.350 1.00 97.56 104 VAL A CA 1
ATOM 777 C C . VAL A 1 104 ? -6.044 1.098 -6.541 1.00 97.56 104 VAL A C 1
ATOM 779 O O . VAL A 1 104 ? -6.828 1.922 -6.077 1.00 97.56 104 VAL A O 1
ATOM 782 N N . VAL A 1 105 ? -6.197 -0.211 -6.351 1.00 97.88 105 VAL A N 1
ATOM 783 C CA . VAL A 1 105 ? -7.221 -0.810 -5.492 1.00 97.88 105 VAL A CA 1
ATOM 784 C C . VAL A 1 105 ? -6.545 -1.408 -4.268 1.00 97.88 105 VAL A C 1
ATOM 786 O O . VAL A 1 105 ? -5.695 -2.289 -4.393 1.00 97.88 105 VAL A O 1
ATOM 789 N N . LEU A 1 106 ? -6.944 -0.963 -3.079 1.00 97.69 106 LEU A N 1
ATOM 790 C CA . LEU A 1 106 ? -6.519 -1.531 -1.804 1.00 97.69 106 LEU A CA 1
ATOM 791 C C . LEU A 1 106 ? -7.620 -2.443 -1.255 1.00 97.69 106 LEU A C 1
ATOM 793 O O . LEU A 1 106 ? -8.692 -1.985 -0.861 1.00 97.69 106 LEU A O 1
ATOM 797 N N . ALA A 1 107 ? -7.366 -3.746 -1.223 1.00 97.19 107 ALA A N 1
ATOM 798 C CA . ALA A 1 107 ? -8.279 -4.734 -0.661 1.00 97.19 107 ALA A CA 1
ATOM 799 C C . ALA A 1 107 ? -7.809 -5.157 0.734 1.00 97.19 107 ALA A C 1
ATOM 801 O O . ALA A 1 107 ? -6.790 -5.841 0.870 1.00 97.19 107 ALA A O 1
ATOM 802 N N . PHE A 1 108 ? -8.557 -4.750 1.759 1.00 97.12 108 PHE A N 1
ATOM 803 C CA . PHE A 1 108 ? -8.276 -5.065 3.154 1.00 97.12 108 PHE A CA 1
ATOM 804 C C . PHE A 1 108 ? -9.068 -6.277 3.631 1.00 97.12 108 PHE A C 1
ATOM 806 O O . PHE A 1 108 ? -10.281 -6.365 3.444 1.00 97.12 108 PHE A O 1
ATOM 813 N N . GLU A 1 109 ? -8.364 -7.175 4.307 1.00 97.38 109 GLU A N 1
ATOM 814 C CA . GLU A 1 109 ? -8.921 -8.293 5.061 1.00 97.38 109 GLU A CA 1
ATOM 815 C C . GLU A 1 109 ? -8.519 -8.103 6.528 1.00 97.38 109 GLU A C 1
ATOM 817 O O . GLU A 1 109 ? -7.328 -8.021 6.844 1.00 97.38 109 GLU A O 1
ATOM 822 N N . VAL A 1 110 ? -9.506 -7.999 7.415 1.00 98.00 110 VAL A N 1
ATOM 823 C CA . VAL A 1 110 ? -9.310 -7.762 8.850 1.00 98.00 110 VAL A CA 1
ATOM 824 C C . VAL A 1 110 ? -9.914 -8.922 9.634 1.00 98.00 110 VAL A C 1
ATOM 826 O O . VAL A 1 110 ? -11.058 -9.295 9.388 1.00 98.00 110 VAL A O 1
ATOM 829 N N . VAL A 1 111 ? -9.145 -9.478 10.570 1.00 98.06 111 VAL A N 1
ATOM 830 C CA . VAL A 1 111 ? -9.642 -10.392 11.609 1.00 98.06 111 VAL A CA 1
ATOM 831 C C . VAL A 1 111 ? -9.875 -9.579 12.876 1.00 98.06 111 VAL A C 1
ATOM 833 O O . VAL A 1 111 ? -8.916 -9.028 13.428 1.00 98.06 111 VAL A O 1
ATOM 836 N N . SER A 1 112 ? -11.134 -9.419 13.277 1.00 97.44 112 SER A N 1
ATOM 837 C CA . SER A 1 112 ? -11.543 -8.525 14.361 1.00 97.44 112 SER A CA 1
ATOM 838 C C . SER A 1 112 ? -12.970 -8.825 14.826 1.00 97.44 112 SER A C 1
ATOM 840 O O . SER A 1 112 ? -13.858 -9.063 14.010 1.00 97.44 112 SER A O 1
ATOM 842 N N . ASP A 1 113 ? -13.196 -8.708 16.134 1.00 96.00 113 ASP A N 1
ATOM 843 C CA . ASP A 1 113 ? -14.535 -8.703 16.739 1.00 96.00 113 ASP A CA 1
ATOM 844 C C . ASP A 1 113 ? -15.236 -7.335 16.644 1.00 96.00 113 ASP A C 1
ATOM 846 O O . ASP A 1 113 ? -16.399 -7.196 17.025 1.00 96.00 113 ASP A O 1
ATOM 850 N N . ALA A 1 114 ? -14.537 -6.294 16.179 1.00 95.62 114 ALA A N 1
ATOM 851 C CA . ALA A 1 114 ? -15.116 -4.966 16.021 1.00 95.62 114 ALA A CA 1
ATOM 852 C C . ALA A 1 114 ? -16.047 -4.898 14.803 1.00 95.62 114 ALA A C 1
ATOM 854 O O . ALA A 1 114 ? -15.885 -5.630 13.823 1.00 95.62 114 ALA A O 1
ATOM 855 N N . ALA A 1 115 ? -17.004 -3.971 14.846 1.00 93.50 115 ALA A N 1
ATOM 856 C CA . ALA A 1 115 ? -17.959 -3.797 13.763 1.00 93.50 115 ALA A CA 1
ATOM 857 C C . ALA A 1 115 ? -17.265 -3.324 12.475 1.00 93.50 115 ALA A C 1
ATOM 859 O O . ALA A 1 115 ? -16.250 -2.623 12.504 1.00 93.50 115 ALA A O 1
ATOM 860 N N . VAL A 1 116 ? -17.844 -3.667 11.322 1.00 92.50 116 VAL A N 1
ATOM 861 C CA . VAL A 1 116 ? -17.333 -3.205 10.021 1.00 92.50 116 VAL A CA 1
ATOM 862 C C . VAL A 1 116 ? -17.281 -1.674 9.941 1.00 92.50 116 VAL A C 1
ATOM 864 O O . VAL A 1 116 ? -16.278 -1.136 9.480 1.00 92.50 116 VAL A O 1
ATOM 867 N N . ASP A 1 117 ? -18.269 -0.976 10.505 1.00 94.19 117 ASP A N 1
ATOM 868 C CA . ASP A 1 117 ? -18.345 0.493 10.542 1.00 94.19 117 ASP A CA 1
ATOM 869 C C . ASP A 1 117 ? -17.168 1.141 11.303 1.00 94.19 117 ASP A C 1
ATOM 871 O O . ASP A 1 117 ? -16.687 2.225 10.938 1.00 94.19 117 ASP A O 1
ATOM 875 N N . ASP A 1 118 ? -16.650 0.470 12.342 1.00 95.69 118 ASP A N 1
ATOM 876 C CA . ASP A 1 118 ? -15.456 0.923 13.063 1.00 95.69 118 ASP A CA 1
ATOM 877 C C . ASP A 1 118 ? -14.235 0.882 12.137 1.00 95.69 118 ASP A C 1
ATOM 879 O O . ASP A 1 118 ? -13.457 1.842 12.060 1.00 95.69 118 ASP A O 1
ATOM 883 N N . TRP A 1 119 ? -14.098 -0.204 11.373 1.00 96.00 119 TRP A N 1
ATOM 884 C CA . TRP A 1 119 ? -13.031 -0.379 10.392 1.00 96.00 119 TRP A CA 1
ATOM 885 C C . TRP A 1 119 ? -13.155 0.569 9.204 1.00 96.00 119 TRP A C 1
ATOM 887 O O . TRP A 1 119 ? -12.148 1.131 8.771 1.00 96.00 119 TRP A O 1
ATOM 897 N N . GLU A 1 120 ? -14.364 0.830 8.715 1.00 94.06 120 GLU A N 1
ATOM 898 C CA . GLU A 1 120 ? -14.598 1.848 7.688 1.00 94.06 120 GLU A CA 1
ATOM 899 C C . GLU A 1 120 ? -14.130 3.229 8.158 1.00 94.06 120 GLU A C 1
ATOM 901 O O . GLU A 1 120 ? -13.447 3.953 7.424 1.00 94.06 120 GLU A O 1
ATOM 906 N N . THR A 1 121 ? -14.398 3.578 9.420 1.00 94.38 121 THR A N 1
ATOM 907 C CA . THR A 1 121 ? -13.889 4.815 10.021 1.00 94.38 121 THR A CA 1
ATOM 908 C C . THR A 1 121 ? -12.365 4.826 10.135 1.00 94.38 121 THR A C 1
ATOM 910 O O . THR A 1 121 ? -11.744 5.844 9.808 1.00 94.38 121 THR A O 1
ATOM 913 N N . VAL A 1 122 ? -11.745 3.720 10.559 1.00 96.50 122 VAL A N 1
ATOM 914 C CA . VAL A 1 122 ? -10.279 3.582 10.607 1.00 96.50 122 VAL A CA 1
ATOM 915 C C . VAL A 1 122 ? -9.668 3.827 9.225 1.00 96.50 122 VAL A C 1
ATOM 917 O O . VAL A 1 122 ? -8.753 4.642 9.089 1.00 96.50 122 VAL A O 1
ATOM 920 N N . PHE A 1 123 ? -10.195 3.179 8.188 1.00 94.94 123 PHE A N 1
ATOM 921 C CA . PHE A 1 123 ? -9.645 3.246 6.836 1.00 94.94 123 PHE A CA 1
ATOM 922 C C . PHE A 1 123 ? -9.874 4.590 6.141 1.00 94.94 123 PHE A C 1
ATOM 924 O O . PHE A 1 123 ? -8.969 5.086 5.463 1.00 94.94 123 PHE A O 1
ATOM 931 N N . ARG A 1 124 ? -11.025 5.227 6.373 1.00 92.06 124 ARG A N 1
ATOM 932 C CA . ARG A 1 124 ? -11.301 6.597 5.914 1.00 92.06 124 ARG A CA 1
ATOM 933 C C . ARG A 1 124 ? -10.306 7.605 6.489 1.00 92.06 124 ARG A C 1
ATOM 935 O O . ARG A 1 124 ? -9.890 8.540 5.811 1.00 92.06 124 ARG A O 1
ATOM 942 N N . LEU A 1 125 ? -9.916 7.440 7.752 1.00 94.25 125 LEU A N 1
ATOM 943 C CA . LEU A 1 125 ? -8.891 8.286 8.367 1.00 94.25 125 LEU A CA 1
ATOM 944 C C . LEU A 1 125 ? -7.488 7.936 7.862 1.00 94.25 125 LEU A C 1
ATOM 946 O O . LEU A 1 125 ? -6.655 8.834 7.713 1.00 94.25 125 LEU A O 1
ATOM 950 N N . ALA A 1 126 ? -7.234 6.659 7.562 1.00 93.31 126 ALA A N 1
ATOM 951 C CA . ALA A 1 126 ? -5.964 6.218 7.001 1.00 93.31 126 ALA A CA 1
ATOM 952 C C . ALA A 1 126 ? -5.695 6.851 5.629 1.00 93.31 126 ALA A C 1
ATOM 954 O O . ALA A 1 126 ? -4.583 7.323 5.406 1.00 93.31 126 ALA A O 1
ATOM 955 N N . ASP A 1 127 ? -6.711 6.991 4.767 1.00 88.62 127 ASP A N 1
ATOM 956 C CA . ASP A 1 127 ? -6.554 7.661 3.461 1.00 88.62 127 ASP A CA 1
ATOM 957 C C . ASP A 1 127 ? -6.030 9.083 3.589 1.00 88.62 127 ASP A C 1
ATOM 959 O O . ASP A 1 127 ? -5.152 9.515 2.847 1.00 88.62 127 ASP A O 1
ATOM 963 N N . ARG A 1 128 ? -6.573 9.822 4.558 1.00 89.06 128 ARG A N 1
ATOM 964 C CA . ARG A 1 128 ? -6.259 11.239 4.745 1.00 89.06 128 ARG A CA 1
ATOM 965 C C . ARG A 1 128 ? -4.883 11.463 5.360 1.00 89.06 128 ARG A C 1
ATOM 967 O O . ARG A 1 128 ? -4.392 12.589 5.349 1.00 89.06 128 ARG A O 1
ATOM 974 N N . THR A 1 129 ? -4.289 10.428 5.949 1.00 91.75 129 THR A N 1
ATOM 975 C CA . THR A 1 129 ? -3.095 10.563 6.792 1.00 91.75 129 THR A CA 1
ATOM 976 C C . THR A 1 129 ? -1.913 9.708 6.347 1.00 91.75 129 THR A C 1
ATOM 978 O O . THR A 1 129 ? -0.790 10.056 6.704 1.00 91.75 129 THR A O 1
ATOM 981 N N . CYS A 1 130 ? -2.104 8.659 5.538 1.00 94.56 130 CYS A N 1
ATOM 982 C CA . CYS A 1 130 ? -0.988 7.905 4.963 1.00 94.56 130 CYS A CA 1
ATOM 983 C C . CYS A 1 130 ? -0.171 8.803 4.025 1.00 94.56 130 CYS A C 1
ATOM 985 O O . CYS A 1 130 ? -0.689 9.381 3.066 1.00 94.56 130 CYS A O 1
ATOM 987 N N . THR A 1 131 ? 1.131 8.887 4.298 1.00 94.19 131 THR A N 1
ATOM 988 C CA . THR A 1 131 ? 2.096 9.689 3.537 1.00 94.19 131 THR A CA 1
ATOM 989 C C . THR A 1 131 ? 2.101 9.320 2.056 1.00 94.19 131 THR A C 1
ATOM 991 O O . THR A 1 131 ? 2.087 10.206 1.207 1.00 94.19 131 THR A O 1
ATOM 994 N N . VAL A 1 132 ? 2.053 8.021 1.742 1.00 95.56 132 VAL A N 1
ATOM 995 C CA . VAL A 1 132 ? 2.063 7.532 0.356 1.00 95.56 132 VAL A CA 1
ATOM 996 C C . VAL A 1 132 ? 0.760 7.889 -0.362 1.00 95.56 132 VAL A C 1
ATOM 998 O O . VAL A 1 132 ? 0.817 8.414 -1.471 1.00 95.56 132 VAL A O 1
ATOM 1001 N N . SER A 1 133 ? -0.405 7.705 0.274 1.00 94.31 133 SER A N 1
ATOM 1002 C CA . SER A 1 133 ? -1.698 8.107 -0.306 1.00 94.31 133 SER A CA 1
ATOM 1003 C C . SER A 1 133 ? -1.734 9.606 -0.616 1.00 94.31 133 SER A C 1
ATOM 1005 O O . SER A 1 133 ? -2.161 9.998 -1.694 1.00 94.31 133 SER A O 1
ATOM 1007 N N . ARG A 1 134 ? -1.215 10.449 0.285 1.00 94.50 134 ARG A N 1
ATOM 1008 C CA . ARG A 1 134 ? -1.147 11.909 0.090 1.00 94.50 134 ARG A CA 1
ATOM 1009 C C . ARG A 1 134 ? -0.184 12.345 -1.017 1.00 94.50 134 ARG A C 1
ATOM 1011 O O . ARG A 1 134 ? -0.396 13.396 -1.611 1.00 94.50 134 ARG A O 1
ATOM 1018 N N . ALA A 1 135 ? 0.885 11.585 -1.248 1.00 93.50 135 ALA A N 1
ATOM 1019 C CA . ALA A 1 135 ? 1.856 11.856 -2.307 1.00 93.50 135 ALA A CA 1
ATOM 1020 C C . ALA A 1 135 ? 1.396 11.344 -3.685 1.00 93.50 135 ALA A C 1
ATOM 1022 O O . ALA A 1 135 ? 1.925 11.763 -4.715 1.00 93.50 135 ALA A O 1
ATOM 1023 N N . THR A 1 136 ? 0.423 10.433 -3.707 1.00 92.38 136 THR A N 1
ATOM 1024 C CA . THR A 1 136 ? -0.077 9.779 -4.917 1.00 92.38 136 THR A CA 1
ATOM 1025 C C . THR A 1 136 ? -1.071 10.674 -5.660 1.00 92.38 136 THR A C 1
ATOM 1027 O O . THR A 1 136 ? -1.860 11.385 -5.043 1.00 92.38 136 THR A O 1
ATOM 1030 N N . LYS A 1 137 ? -1.045 10.627 -6.999 1.00 91.44 137 LYS A N 1
ATOM 1031 C CA . LYS A 1 137 ? -1.955 11.393 -7.874 1.00 91.44 137 LYS A CA 1
ATOM 1032 C C . LYS A 1 137 ? -2.999 10.541 -8.605 1.00 91.44 137 LYS A C 1
ATOM 1034 O O . LYS A 1 137 ? -3.880 11.104 -9.243 1.00 91.44 137 LYS A O 1
ATOM 1039 N N . CYS A 1 138 ? -2.887 9.216 -8.541 1.00 93.38 138 CYS A N 1
ATOM 1040 C CA . CYS A 1 138 ? -3.840 8.302 -9.161 1.00 93.38 138 CYS A CA 1
ATOM 1041 C C . CYS A 1 138 ? -5.079 8.088 -8.282 1.00 93.38 138 CYS A C 1
ATOM 1043 O O . CYS A 1 138 ? -5.080 8.411 -7.088 1.00 93.38 138 CYS A O 1
ATOM 1045 N N . ALA A 1 139 ? -6.136 7.528 -8.869 1.00 94.94 139 ALA A N 1
ATOM 1046 C CA . ALA A 1 139 ? -7.324 7.161 -8.111 1.00 94.94 139 ALA A CA 1
ATOM 1047 C C . ALA A 1 139 ? -7.005 6.024 -7.126 1.00 94.94 139 ALA A C 1
ATOM 1049 O O . ALA A 1 139 ? -6.372 5.033 -7.494 1.00 94.94 139 ALA A O 1
ATOM 1050 N N . ILE A 1 140 ? -7.476 6.148 -5.882 1.00 95.62 140 ILE A N 1
ATOM 1051 C CA . ILE A 1 140 ? -7.368 5.104 -4.856 1.00 95.62 140 ILE A CA 1
ATOM 1052 C C . ILE A 1 140 ? -8.774 4.596 -4.541 1.00 95.62 140 ILE A C 1
ATOM 1054 O O . ILE A 1 140 ? -9.599 5.323 -3.992 1.00 95.62 140 ILE A O 1
ATOM 1058 N N . GLU A 1 141 ? -9.036 3.332 -4.857 1.00 95.38 141 GLU A N 1
ATOM 1059 C CA . GLU A 1 141 ? -10.255 2.624 -4.464 1.00 95.38 141 GLU A CA 1
ATOM 1060 C C . GLU A 1 141 ? -9.958 1.668 -3.307 1.00 95.38 141 GLU A C 1
ATOM 1062 O O . GLU A 1 141 ? -8.872 1.086 -3.223 1.00 95.38 141 GLU A O 1
ATOM 1067 N N . ARG A 1 142 ? -10.932 1.461 -2.414 1.00 93.88 142 ARG A N 1
ATOM 1068 C CA . ARG A 1 142 ? -10.794 0.520 -1.299 1.00 93.88 142 ARG A CA 1
ATOM 1069 C C . ARG A 1 142 ? -11.945 -0.469 -1.243 1.00 93.88 142 ARG A C 1
ATOM 1071 O O . ARG A 1 142 ? -13.104 -0.100 -1.391 1.00 93.88 142 ARG A O 1
ATOM 1078 N N . THR A 1 143 ? -11.610 -1.710 -0.909 1.00 94.19 143 THR A N 1
ATOM 1079 C CA . THR A 1 143 ? -12.570 -2.698 -0.411 1.00 94.19 143 THR A CA 1
ATOM 1080 C C . THR A 1 143 ? -12.148 -3.176 0.975 1.00 94.19 143 THR A C 1
ATOM 1082 O O . THR A 1 143 ? -10.956 -3.327 1.244 1.00 94.19 143 THR A O 1
ATOM 1085 N N . VAL A 1 144 ? -13.114 -3.382 1.870 1.00 94.62 144 VAL A N 1
ATOM 1086 C CA . VAL A 1 144 ? -12.874 -3.837 3.245 1.00 94.62 144 VAL A CA 1
ATOM 1087 C C . VAL A 1 144 ? -13.712 -5.079 3.497 1.00 94.62 144 VAL A C 1
ATOM 1089 O O . VAL A 1 144 ? -14.907 -5.102 3.213 1.00 94.62 144 VAL A O 1
ATOM 1092 N N . ARG A 1 145 ? -13.076 -6.122 4.027 1.00 95.62 145 ARG A N 1
ATOM 1093 C CA . ARG A 1 145 ? -13.744 -7.314 4.544 1.00 95.62 145 ARG A CA 1
ATOM 1094 C C . ARG A 1 145 ? -13.293 -7.537 5.976 1.00 95.62 145 ARG A C 1
ATOM 1096 O O . ARG A 1 145 ? -12.100 -7.708 6.220 1.00 95.62 145 ARG A O 1
ATOM 1103 N N . VAL A 1 146 ? -14.250 -7.549 6.894 1.00 96.25 146 VAL A N 1
ATOM 1104 C CA . VAL A 1 146 ? -14.027 -7.887 8.301 1.00 96.25 146 VAL A CA 1
ATOM 1105 C C . VAL A 1 146 ? -14.592 -9.279 8.543 1.00 96.25 146 VAL A C 1
ATOM 1107 O O . VAL A 1 146 ? -15.705 -9.581 8.112 1.00 96.25 146 VAL A O 1
ATOM 1110 N N . ARG A 1 147 ? -13.800 -10.134 9.182 1.00 94.56 147 ARG A N 1
ATOM 1111 C CA . ARG A 1 147 ? -14.219 -11.447 9.669 1.00 94.56 147 ARG A CA 1
ATOM 1112 C C . ARG A 1 147 ? -13.871 -11.562 11.147 1.00 94.56 147 ARG A C 1
ATOM 1114 O O . ARG A 1 147 ? -12.848 -11.021 11.565 1.00 94.56 147 ARG A O 1
ATOM 1121 N N . SER A 1 148 ? -14.711 -12.270 11.883 1.00 88.50 148 SER A N 1
ATOM 1122 C CA . SER A 1 148 ? -14.436 -12.708 13.251 1.00 88.50 148 SER A CA 1
ATOM 1123 C C . SER A 1 148 ? -13.712 -14.048 13.230 1.00 88.50 148 SER A C 1
ATOM 1125 O O . SER A 1 148 ? -13.983 -14.845 12.297 1.00 88.50 148 SER A O 1
#

pLDDT: mean 85.7, std 16.45, range [33.62, 98.06]

Secondary structure (DSSP, 8-state):
---S--------------EEEES-TT--SPPTTS-TT-EEEE----GGGTS-SSS--HHHHHHHHHHHHHHHHHHHHHHHHT---SEEEEEEEEEEETTEEEEEEEEEEEE-SS-HHHHHHHHHHHHHH-HHHHH--SEEEEEEEEE-

Radius of gyration: 18.1 Å; chains: 1; bounding box: 50×30×43 Å

Foldseek 3Di:
DDDPPDPPPPPPDDDDEAEAEAQDLVPPPPDPPDDPRYYYAYAFDPVVVPTDPSHHHPVVVLQVLVQVLLVVQLVVLCVVVVFDFDDKGWGKDFDDDDPDRAEIEIEIETEGPDDVVSSVVSNVVSCVPRPSNVVDDHYYHYDYDYDD